Protein AF-A0A380FIA2-F1 (afdb_monomer_lite)

Radius of gyration: 12.44 Å; chains: 1; bounding box: 28×30×31 Å

Foldseek 3Di:
DDPVVVVVVVVVVLLVVLLVQLQCCCVVVVDDLVRSLCQCCDPVHVNRDNVSSVSSSVPPPD

InterPro domains:
  IPR011434 Putative host cell surface-exposed lipoprotein Ltp-like, HTH region [PF07553] (14-60)
  IPR036388 Winged helix-like DNA-binding domain superfamily [G3DSA:1.10.10.10] (13-60)

Structure (mmCIF, N/CA/C/O backbone):
data_AF-A0A380FIA2-F1
#
_entry.id   AF-A0A380FIA2-F1
#
loop_
_atom_site.group_PDB
_atom_site.id
_atom_site.type_symbol
_atom_site.label_atom_id
_atom_site.label_alt_id
_atom_site.label_comp_id
_atom_site.label_asym_id
_atom_site.label_entity_id
_atom_site.label_seq_id
_atom_site.pdbx_PDB_ins_code
_atom_site.Cartn_x
_atom_site.Cartn_y
_atom_site.Cartn_z
_atom_site.occupancy
_atom_site.B_iso_or_equiv
_atom_site.auth_seq_id
_atom_site.auth_comp_id
_atom_site.auth_asym_id
_atom_site.auth_atom_id
_atom_site.pdbx_PDB_model_num
ATOM 1 N N . MET A 1 1 ? -15.627 21.351 18.025 1.00 54.53 1 MET A N 1
ATOM 2 C CA . MET A 1 1 ? -15.534 20.520 16.804 1.00 54.53 1 MET A CA 1
ATOM 3 C C . MET A 1 1 ? -16.298 19.230 17.069 1.00 54.53 1 MET A C 1
ATOM 5 O O . MET A 1 1 ? -16.145 18.688 18.157 1.00 54.53 1 MET A O 1
ATOM 9 N N . THR A 1 2 ? -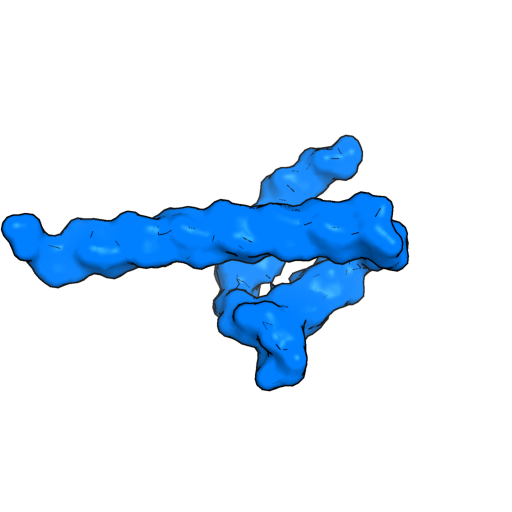17.191 18.800 16.177 1.00 58.22 2 THR A N 1
ATOM 10 C CA . THR A 1 2 ? -18.050 17.623 16.408 1.00 58.22 2 THR A CA 1
ATOM 11 C C . THR A 1 2 ? -17.332 16.328 16.022 1.00 58.22 2 THR A C 1
ATOM 13 O O . THR A 1 2 ? -16.459 16.332 15.154 1.00 58.22 2 THR A O 1
ATOM 16 N N . HIS A 1 3 ? -17.713 15.210 16.648 1.00 58.03 3 HIS A N 1
ATOM 17 C CA . HIS A 1 3 ? -17.177 13.868 16.365 1.00 58.03 3 HIS A CA 1
ATOM 18 C C . HIS A 1 3 ? -17.240 13.508 14.865 1.00 58.03 3 HIS A C 1
ATOM 20 O O . HIS A 1 3 ? -16.350 12.842 14.342 1.00 58.03 3 HIS A O 1
ATOM 26 N N . SER A 1 4 ? -18.245 14.027 14.152 1.00 61.91 4 SER A N 1
ATOM 27 C CA . SER A 1 4 ? -18.424 13.828 12.711 1.00 61.91 4 SER A CA 1
ATOM 28 C C . SER A 1 4 ? -17.340 14.489 11.849 1.00 61.91 4 SER A C 1
ATOM 30 O O . SER A 1 4 ? -17.017 13.958 10.794 1.00 61.91 4 SER A O 1
ATOM 32 N N . MET A 1 5 ? -16.740 15.608 12.278 1.00 61.66 5 MET A N 1
ATOM 33 C CA . MET A 1 5 ? -15.628 16.238 11.543 1.00 61.66 5 MET A CA 1
ATOM 34 C C . MET A 1 5 ? -14.301 15.492 11.739 1.00 61.66 5 MET A C 1
ATOM 36 O O . MET A 1 5 ? -13.486 15.453 10.822 1.00 61.66 5 MET A O 1
ATOM 40 N N . LEU A 1 6 ? -14.094 14.860 12.901 1.00 61.22 6 LEU A N 1
ATOM 41 C CA . LEU A 1 6 ? -12.869 14.106 13.191 1.00 61.22 6 LEU A CA 1
ATOM 42 C C . LEU A 1 6 ? -12.756 12.842 12.315 1.00 61.22 6 LEU A C 1
ATOM 44 O O . LEU A 1 6 ? -11.670 12.506 11.852 1.00 61.22 6 LEU A O 1
ATOM 48 N N . LEU A 1 7 ? -13.892 12.186 12.043 1.00 60.00 7 LEU A N 1
ATOM 49 C CA . LEU A 1 7 ? -13.974 10.983 11.204 1.00 60.00 7 LEU A CA 1
ATOM 50 C C . LEU A 1 7 ? -13.739 11.255 9.711 1.00 60.00 7 LEU A C 1
ATOM 52 O O . LEU A 1 7 ? -13.256 10.382 8.997 1.00 60.00 7 LEU A O 1
ATOM 56 N N . ILE A 1 8 ? -14.087 12.447 9.222 1.00 60.84 8 ILE A N 1
ATOM 57 C CA . ILE A 1 8 ? -13.863 12.814 7.815 1.00 60.84 8 ILE A CA 1
ATOM 58 C C . ILE A 1 8 ? -12.370 13.060 7.571 1.00 60.84 8 ILE A C 1
ATOM 60 O O . ILE A 1 8 ? -11.813 12.542 6.607 1.00 60.84 8 ILE A O 1
ATOM 64 N N . ILE A 1 9 ? -11.707 13.778 8.485 1.00 60.16 9 ILE A N 1
ATOM 65 C CA . ILE A 1 9 ? -10.267 14.061 8.397 1.00 60.16 9 ILE A CA 1
ATOM 66 C C . ILE A 1 9 ? -9.449 12.764 8.498 1.00 60.16 9 ILE A C 1
ATOM 68 O O . ILE A 1 9 ? -8.474 12.600 7.767 1.00 60.16 9 ILE A O 1
ATOM 72 N N . SER A 1 10 ? -9.855 11.817 9.356 1.00 63.59 10 SER A N 1
ATOM 73 C CA . SER A 1 10 ? -9.164 10.528 9.456 1.00 63.59 10 SER A CA 1
ATOM 74 C C . SER A 1 10 ? -9.327 9.691 8.185 1.00 63.59 10 SER A C 1
ATOM 76 O O . SER A 1 10 ? -8.322 9.246 7.638 1.00 63.59 10 SER A O 1
ATOM 78 N N . LYS A 1 11 ? -10.550 9.549 7.650 1.00 62.72 11 LYS A N 1
ATOM 79 C CA . LYS A 1 11 ? -10.808 8.815 6.393 1.00 62.72 11 LYS A CA 1
ATOM 80 C C . LYS A 1 11 ? -10.027 9.367 5.200 1.00 62.72 11 LYS A C 1
ATOM 82 O O . LYS A 1 11 ? -9.555 8.596 4.371 1.00 62.72 11 LYS A O 1
ATOM 87 N N . GLN A 1 12 ? -9.882 10.686 5.107 1.00 67.94 12 GLN A N 1
ATOM 88 C CA . GLN A 1 12 ? -9.137 11.308 4.013 1.00 67.94 12 GLN A CA 1
ATOM 89 C C . GLN A 1 12 ? -7.634 10.998 4.093 1.00 67.94 12 GLN A C 1
ATOM 91 O O . GLN A 1 12 ? -7.021 10.665 3.083 1.00 67.94 12 GLN A O 1
ATOM 96 N N . ASN A 1 13 ? -7.076 10.985 5.306 1.00 79.38 13 ASN A N 1
ATOM 97 C CA . ASN A 1 13 ? -5.682 10.611 5.550 1.00 79.38 13 ASN A CA 1
ATOM 98 C C . ASN A 1 13 ? -5.411 9.134 5.190 1.00 79.38 13 ASN A C 1
ATOM 100 O O . ASN A 1 13 ? -4.393 8.814 4.581 1.00 79.38 13 ASN A O 1
ATOM 104 N N . TYR A 1 14 ? -6.341 8.220 5.489 1.00 83.12 14 TYR A N 1
ATOM 105 C CA . TYR A 1 14 ? -6.169 6.807 5.129 1.00 83.12 14 TYR A CA 1
ATOM 106 C C . T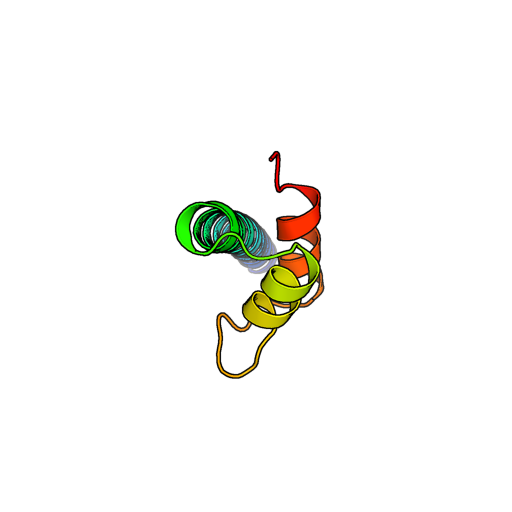YR A 1 14 ? -6.147 6.569 3.613 1.00 83.12 14 TYR A C 1
ATOM 108 O O . TYR A 1 14 ? -5.307 5.801 3.145 1.00 83.12 14 TYR A O 1
ATOM 116 N N . LYS A 1 15 ? -6.975 7.283 2.837 1.00 88.25 15 LYS A N 1
ATOM 117 C CA . LYS A 1 15 ? -6.947 7.212 1.364 1.00 88.25 15 LYS A CA 1
ATOM 118 C C . LYS A 1 15 ? -5.616 7.697 0.786 1.00 88.25 15 LYS A C 1
ATOM 120 O O . LYS A 1 15 ? -5.056 7.042 -0.088 1.00 88.25 15 LYS A O 1
ATOM 125 N N . GLU A 1 16 ? -5.072 8.801 1.297 1.00 90.62 16 GLU A N 1
ATOM 126 C CA . GLU A 1 16 ? -3.757 9.307 0.870 1.00 90.62 16 GLU A CA 1
ATOM 127 C C . GLU A 1 16 ? -2.619 8.329 1.207 1.00 90.62 16 GLU A C 1
ATOM 129 O O . GLU A 1 16 ? -1.733 8.094 0.381 1.00 90.62 16 GLU A O 1
ATOM 134 N N . ASN A 1 17 ? -2.664 7.699 2.385 1.00 92.94 17 ASN A N 1
ATOM 135 C CA . ASN A 1 17 ? -1.681 6.684 2.771 1.00 92.94 17 ASN A CA 1
ATOM 136 C C . ASN A 1 17 ? -1.760 5.435 1.884 1.00 92.94 17 ASN A C 1
ATOM 138 O O . ASN A 1 17 ? -0.716 4.905 1.497 1.00 92.94 17 ASN A O 1
ATOM 142 N N . ALA A 1 18 ? -2.971 4.999 1.525 1.00 95.56 18 ALA A N 1
ATOM 143 C CA . ALA A 1 18 ? -3.171 3.876 0.616 1.00 95.56 18 ALA A CA 1
ATOM 144 C C . ALA A 1 18 ? -2.572 4.172 -0.769 1.00 95.56 18 ALA A C 1
ATOM 146 O O . ALA A 1 18 ? -1.808 3.357 -1.282 1.00 95.56 18 ALA A O 1
ATOM 147 N N . VAL A 1 19 ? -2.814 5.367 -1.330 1.00 96.06 19 VAL A N 1
ATOM 148 C CA . VAL A 1 19 ? -2.219 5.808 -2.612 1.00 96.06 19 VAL A CA 1
ATOM 149 C C . VAL A 1 19 ? -0.693 5.791 -2.550 1.00 96.06 19 VAL A C 1
ATOM 151 O O . VAL A 1 19 ? -0.039 5.285 -3.462 1.00 96.06 19 VAL A O 1
ATOM 154 N N . LYS A 1 20 ? -0.107 6.316 -1.468 1.00 95.31 20 LYS A N 1
ATOM 155 C CA . LYS A 1 20 ? 1.351 6.343 -1.307 1.00 95.31 20 LYS A CA 1
ATOM 156 C C . LYS A 1 20 ? 1.944 4.933 -1.290 1.00 95.31 20 LYS A C 1
ATOM 158 O O . LYS A 1 20 ? 2.903 4.676 -2.008 1.00 95.31 20 LYS A O 1
ATOM 163 N N . LYS A 1 21 ? 1.356 4.016 -0.517 1.00 96.12 21 LYS A N 1
ATOM 164 C CA . LYS A 1 21 ? 1.802 2.616 -0.454 1.00 96.12 21 LYS A CA 1
ATOM 165 C C . LYS A 1 21 ? 1.656 1.904 -1.788 1.00 96.12 21 LYS A C 1
ATOM 167 O O . LYS A 1 21 ? 2.561 1.188 -2.201 1.00 96.12 21 LYS A O 1
ATOM 172 N N . ALA A 1 22 ? 0.542 2.136 -2.470 1.00 96.81 22 ALA A N 1
ATOM 173 C CA . ALA A 1 22 ? 0.301 1.580 -3.785 1.00 96.81 22 ALA A CA 1
ATOM 174 C C . ALA A 1 22 ? 1.379 2.028 -4.784 1.00 96.81 22 ALA A C 1
ATOM 176 O O . ALA A 1 22 ? 1.916 1.204 -5.523 1.00 96.81 22 ALA A O 1
ATOM 177 N N . LYS A 1 23 ? 1.747 3.317 -4.757 1.00 96.25 23 LYS A N 1
ATOM 178 C CA . LYS A 1 23 ? 2.832 3.858 -5.579 1.00 96.25 23 LYS A CA 1
ATOM 179 C C . LYS A 1 23 ? 4.185 3.253 -5.211 1.00 96.25 23 LYS A C 1
ATOM 181 O O . LYS A 1 23 ? 4.910 2.836 -6.104 1.00 96.25 23 LYS A O 1
ATOM 186 N N . ASP A 1 24 ? 4.497 3.142 -3.921 1.00 96.12 24 ASP A N 1
ATOM 187 C CA . ASP A 1 24 ? 5.747 2.523 -3.469 1.00 96.12 24 ASP A CA 1
ATOM 188 C C . ASP A 1 24 ? 5.865 1.075 -3.986 1.00 96.12 24 ASP A C 1
ATOM 190 O O . ASP A 1 24 ? 6.927 0.678 -4.465 1.00 96.12 24 ASP A O 1
ATOM 194 N N . TYR A 1 25 ? 4.786 0.285 -3.942 1.00 96.56 25 TYR A N 1
ATOM 195 C CA . TYR A 1 25 ? 4.777 -1.081 -4.478 1.00 96.56 25 TYR A CA 1
ATOM 196 C C . TYR A 1 25 ? 4.917 -1.134 -6.003 1.00 96.56 25 TYR A C 1
ATOM 198 O O . TYR A 1 25 ? 5.640 -1.991 -6.514 1.00 96.56 25 TYR A O 1
ATOM 206 N N . ALA A 1 26 ? 4.264 -0.225 -6.728 1.00 96.06 26 ALA A N 1
ATOM 207 C CA . ALA A 1 26 ? 4.416 -0.133 -8.176 1.00 96.06 26 ALA A CA 1
ATOM 208 C C . ALA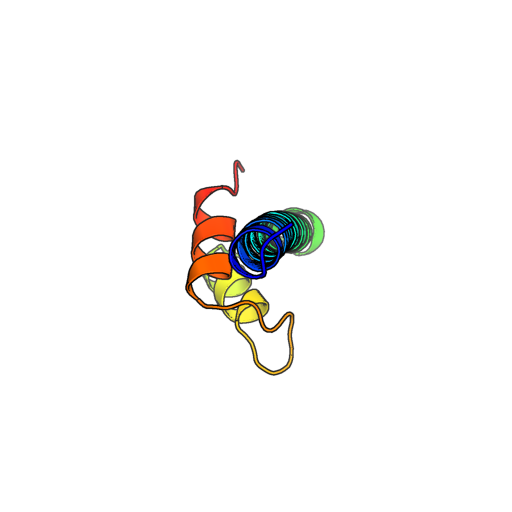 A 1 26 ? 5.847 0.255 -8.573 1.00 96.06 26 ALA A C 1
ATOM 210 O O . ALA A 1 26 ? 6.436 -0.416 -9.410 1.00 96.06 26 ALA A O 1
ATOM 211 N N . ASP A 1 27 ? 6.422 1.275 -7.934 1.00 95.38 27 ASP A N 1
ATOM 212 C CA . ASP A 1 27 ? 7.720 1.843 -8.314 1.00 95.38 27 ASP A CA 1
ATOM 213 C C . ASP A 1 27 ? 8.909 0.981 -7.849 1.00 95.38 27 ASP A C 1
ATOM 215 O O . ASP A 1 27 ? 9.945 0.941 -8.511 1.00 95.38 27 ASP A O 1
ATOM 219 N N . SER A 1 28 ? 8.805 0.321 -6.687 1.00 95.50 28 SER A N 1
ATOM 220 C CA . SER A 1 28 ? 9.930 -0.428 -6.093 1.00 95.50 28 SER A CA 1
ATOM 221 C C . SER A 1 28 ? 9.890 -1.933 -6.334 1.00 95.50 28 SER A C 1
ATOM 223 O O . SER A 1 28 ? 10.928 -2.587 -6.222 1.00 95.50 28 SER A O 1
ATOM 225 N N . GLN A 1 29 ? 8.712 -2.489 -6.623 1.00 94.19 29 GLN A N 1
ATOM 226 C CA . GLN A 1 29 ? 8.518 -3.932 -6.791 1.00 94.19 29 GLN A CA 1
ATOM 227 C C . GLN A 1 29 ? 7.871 -4.300 -8.131 1.00 94.19 29 GLN A C 1
ATOM 229 O O . GLN A 1 29 ? 7.610 -5.482 -8.350 1.00 94.19 29 GLN A O 1
ATOM 234 N N . ASP A 1 30 ? 7.604 -3.323 -9.011 1.00 95.25 30 ASP A N 1
ATOM 235 C CA . ASP A 1 30 ? 6.957 -3.518 -10.319 1.00 95.25 30 A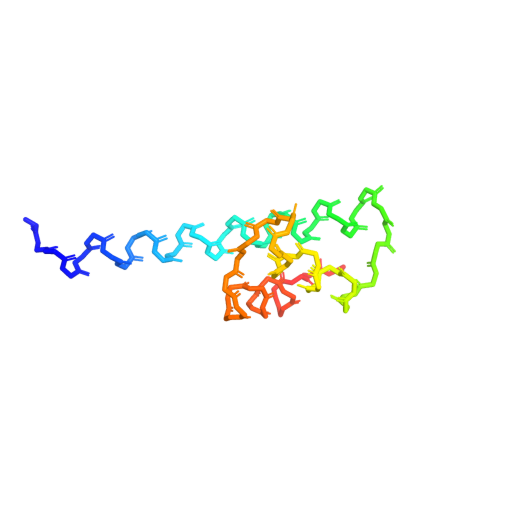SP A CA 1
ATOM 236 C C . ASP A 1 30 ? 5.668 -4.359 -10.231 1.00 95.25 30 ASP A C 1
ATOM 238 O O . ASP A 1 30 ? 5.315 -5.128 -11.131 1.00 95.25 30 ASP A O 1
ATOM 242 N N . MET A 1 31 ? 4.953 -4.243 -9.108 1.00 95.81 31 MET A N 1
ATOM 243 C CA . MET A 1 31 ? 3.770 -5.056 -8.851 1.00 95.81 31 MET A CA 1
ATOM 244 C C . MET A 1 31 ? 2.613 -4.666 -9.782 1.00 95.81 31 MET A C 1
ATOM 246 O O . MET A 1 31 ? 2.409 -3.499 -10.134 1.00 95.81 31 MET A O 1
ATOM 250 N N . SER A 1 32 ? 1.808 -5.661 -10.168 1.00 96.88 32 SER A N 1
ATOM 251 C CA . SER A 1 32 ? 0.552 -5.417 -10.880 1.00 96.88 32 SER A CA 1
ATOM 252 C C . SER A 1 32 ? -0.467 -4.734 -9.966 1.00 96.88 32 SER A C 1
ATOM 254 O O . SER A 1 32 ? -0.386 -4.835 -8.744 1.00 96.88 32 SER A O 1
ATOM 256 N N . ASN A 1 33 ? -1.463 -4.064 -10.553 1.00 96.50 33 ASN A N 1
ATOM 257 C CA . ASN A 1 33 ? -2.510 -3.398 -9.772 1.00 96.50 33 ASN A CA 1
ATOM 258 C C . ASN A 1 33 ? -3.256 -4.386 -8.862 1.00 96.50 33 ASN A C 1
ATOM 260 O O . ASN A 1 33 ? -3.494 -4.065 -7.704 1.00 96.50 33 ASN A O 1
ATOM 264 N N . ASP A 1 34 ? -3.541 -5.595 -9.351 1.00 97.38 34 ASP A N 1
ATOM 265 C CA . ASP A 1 34 ? -4.200 -6.646 -8.566 1.00 97.38 34 ASP A CA 1
ATOM 266 C C . ASP A 1 34 ? -3.333 -7.082 -7.375 1.00 97.38 34 ASP A C 1
ATOM 268 O O . ASP A 1 34 ? -3.806 -7.137 -6.244 1.00 97.38 34 ASP A O 1
ATOM 272 N N . ALA A 1 35 ? -2.029 -7.298 -7.593 1.00 96.88 35 ALA A N 1
ATOM 273 C CA . ALA A 1 35 ? -1.111 -7.670 -6.516 1.00 96.88 35 ALA A CA 1
ATOM 274 C C . ALA A 1 35 ? -0.955 -6.549 -5.473 1.00 96.88 35 ALA A C 1
ATOM 276 O O . ALA A 1 35 ? -0.811 -6.816 -4.280 1.00 96.88 35 ALA A O 1
ATOM 277 N N . ILE A 1 36 ? -0.986 -5.288 -5.912 1.00 97.56 36 ILE A N 1
ATOM 278 C CA . ILE A 1 36 ? -0.972 -4.126 -5.019 1.00 97.56 36 ILE A CA 1
ATOM 279 C C . ILE A 1 36 ? -2.264 -4.078 -4.200 1.00 97.56 36 ILE A C 1
ATOM 281 O O . ILE A 1 36 ? -2.198 -3.901 -2.986 1.00 97.56 36 ILE A O 1
ATOM 285 N N . TYR A 1 37 ? -3.425 -4.269 -4.830 1.00 97.62 37 TYR A N 1
ATOM 286 C CA . TYR A 1 37 ? -4.717 -4.300 -4.145 1.00 97.62 37 TYR A CA 1
ATOM 287 C C . TYR A 1 37 ? -4.754 -5.375 -3.051 1.00 97.62 37 TYR A C 1
ATOM 289 O O . TYR A 1 37 ? -5.092 -5.083 -1.897 1.00 97.62 37 TYR A O 1
ATOM 297 N N . ASP A 1 38 ? -4.325 -6.592 -3.387 1.00 97.06 38 ASP A N 1
ATOM 298 C CA . ASP A 1 38 ? -4.243 -7.705 -2.440 1.00 97.06 38 ASP A CA 1
ATOM 299 C C . ASP A 1 38 ? -3.320 -7.362 -1.265 1.00 97.06 38 ASP A C 1
ATOM 301 O O . ASP A 1 38 ? -3.636 -7.640 -0.107 1.00 97.06 38 ASP A O 1
ATOM 305 N N . GLN A 1 39 ? -2.197 -6.693 -1.530 1.00 97.25 39 GLN A N 1
ATOM 306 C CA . GLN A 1 39 ? -1.250 -6.339 -0.479 1.00 97.25 39 GLN A CA 1
ATOM 307 C C . GLN A 1 39 ? -1.736 -5.202 0.429 1.00 97.25 39 GLN A C 1
ATOM 309 O O . GLN A 1 39 ? -1.464 -5.211 1.636 1.00 97.25 39 GLN A O 1
ATOM 314 N N . LEU A 1 40 ? -2.488 -4.248 -0.120 1.00 96.75 40 LEU A N 1
ATOM 315 C CA . LEU A 1 40 ? 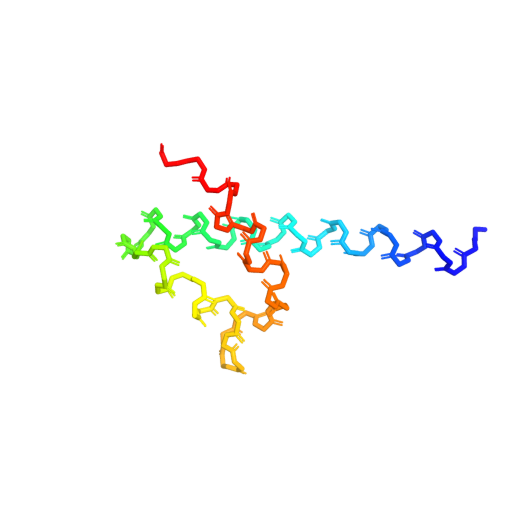-3.105 -3.172 0.654 1.00 96.75 40 LEU A CA 1
ATOM 316 C C . LEU A 1 40 ? -4.202 -3.703 1.584 1.00 96.75 40 LEU A C 1
ATOM 318 O O . LEU A 1 40 ? -4.293 -3.249 2.724 1.00 96.75 40 LEU A O 1
ATOM 322 N N . THR A 1 41 ? -4.997 -4.671 1.125 1.00 97.25 41 THR A N 1
ATOM 323 C CA . THR A 1 41 ? -6.115 -5.258 1.891 1.00 97.25 41 THR A CA 1
ATOM 324 C C . THR A 1 41 ? -5.700 -6.426 2.790 1.00 97.25 41 THR A C 1
ATOM 326 O O . THR A 1 41 ? -6.421 -6.783 3.725 1.00 97.25 41 THR A O 1
ATOM 329 N N . SER A 1 42 ? -4.522 -7.010 2.553 1.00 95.62 42 SER A N 1
ATOM 330 C CA . SER A 1 42 ? -4.014 -8.158 3.300 1.00 95.62 42 SER A CA 1
ATOM 331 C C . SER A 1 42 ? -4.003 -7.919 4.810 1.00 95.62 42 SER A C 1
ATOM 333 O O . SER A 1 42 ? -3.459 -6.935 5.320 1.00 95.62 42 SER A O 1
ATOM 335 N N . SER A 1 43 ? -4.515 -8.904 5.552 1.00 87.12 43 SER A N 1
ATOM 336 C CA . SER A 1 43 ? -4.479 -8.942 7.019 1.00 87.12 43 SER A CA 1
ATOM 337 C C . SER A 1 43 ? -3.062 -9.070 7.593 1.00 87.12 43 SER A C 1
ATOM 339 O O . SER A 1 43 ? -2.859 -8.842 8.788 1.00 87.12 43 SER A O 1
ATOM 341 N N . TYR A 1 44 ? -2.077 -9.394 6.755 1.00 85.81 44 TYR A N 1
ATOM 342 C CA . TYR A 1 44 ? -0.652 -9.407 7.090 1.00 85.81 44 TYR A CA 1
ATOM 343 C C . TYR A 1 44 ? 0.109 -8.209 6.496 1.00 85.81 44 TYR A C 1
ATOM 345 O O . TYR A 1 44 ? 1.264 -7.998 6.861 1.00 85.81 44 TYR A O 1
ATOM 353 N N . GLY A 1 45 ? -0.525 -7.449 5.598 1.00 83.94 45 GLY A N 1
ATOM 354 C CA . GLY A 1 45 ? 0.024 -6.272 4.930 1.00 83.94 45 GLY A CA 1
ATOM 355 C C . GLY A 1 45 ? -0.435 -4.968 5.581 1.00 83.94 45 GLY A C 1
ATOM 356 O O . GLY A 1 45 ? -0.347 -4.800 6.800 1.00 83.94 45 GLY A O 1
ATOM 357 N N . GLU A 1 46 ? -0.918 -4.037 4.757 1.00 89.44 46 GLU A N 1
ATOM 358 C CA . GLU A 1 46 ? -1.235 -2.666 5.184 1.00 89.44 46 GLU A CA 1
ATOM 359 C C . GLU A 1 46 ? -2.627 -2.525 5.833 1.00 89.44 46 GLU A C 1
ATOM 361 O O . GLU A 1 46 ? -2.876 -1.540 6.529 1.00 89.44 46 GLU A O 1
ATOM 366 N N . LYS A 1 47 ? -3.505 -3.531 5.682 1.00 93.31 47 LYS A N 1
ATOM 367 C CA . LYS A 1 47 ? -4.841 -3.612 6.311 1.00 93.31 47 LYS A CA 1
ATOM 368 C C . LYS A 1 47 ? -5.764 -2.432 5.995 1.00 93.31 47 LYS A C 1
ATOM 370 O O . LYS A 1 47 ? -6.626 -2.087 6.808 1.00 93.31 47 LYS A O 1
ATOM 375 N N . PHE A 1 48 ? -5.589 -1.817 4.833 1.00 94.12 48 PHE A N 1
ATOM 376 C CA . PHE A 1 48 ? -6.552 -0.852 4.328 1.00 94.12 48 PHE A CA 1
ATOM 377 C C . PHE A 1 48 ? -7.886 -1.541 4.052 1.00 94.12 48 PHE A C 1
ATOM 379 O O . PHE A 1 48 ? -7.952 -2.736 3.751 1.00 94.12 48 PHE A O 1
ATOM 386 N N . THR A 1 49 ? -8.964 -0.773 4.152 1.00 94.44 49 THR A N 1
ATOM 387 C CA . THR A 1 49 ? -10.271 -1.241 3.693 1.00 94.44 49 THR A CA 1
ATOM 388 C C . THR A 1 49 ? -10.263 -1.427 2.177 1.00 94.44 49 THR A C 1
ATOM 390 O O . THR A 1 49 ? -9.492 -0.789 1.460 1.00 94.44 49 THR A O 1
ATOM 393 N N . GLU A 1 50 ? -11.171 -2.258 1.671 1.00 94.94 50 GLU A N 1
ATOM 394 C CA . GLU A 1 50 ? -11.351 -2.453 0.227 1.00 94.94 50 GLU A CA 1
ATOM 395 C C . GLU A 1 50 ? -11.606 -1.126 -0.511 1.00 94.94 50 GLU A C 1
ATOM 397 O O . GLU A 1 50 ? -11.093 -0.930 -1.608 1.00 94.94 50 GLU A O 1
ATOM 402 N N . GLU A 1 51 ? -12.339 -0.185 0.104 1.00 94.38 51 GLU A N 1
ATOM 403 C CA . GLU A 1 51 ? -12.610 1.140 -0.478 1.00 94.38 51 GLU A CA 1
ATOM 404 C C . GLU A 1 51 ? -11.332 1.987 -0.597 1.00 94.38 51 GLU A C 1
ATOM 406 O O . GLU A 1 51 ? -11.124 2.673 -1.596 1.00 94.38 51 GLU A O 1
ATOM 411 N N . GLU A 1 52 ? -10.463 1.952 0.414 1.00 95.00 52 GLU A N 1
ATOM 412 C CA . GLU A 1 52 ? -9.190 2.681 0.410 1.00 95.00 52 GLU A CA 1
ATOM 413 C C . GLU A 1 52 ? -8.191 2.065 -0.572 1.00 95.00 52 GLU A C 1
ATOM 415 O O . GLU A 1 52 ? -7.518 2.800 -1.294 1.00 95.00 52 GLU A O 1
ATOM 420 N N . ALA A 1 53 ? -8.129 0.733 -0.641 1.00 96.12 53 ALA A N 1
ATOM 421 C CA . ALA A 1 53 ? -7.291 0.024 -1.599 1.00 96.12 53 ALA A CA 1
ATOM 422 C C . ALA A 1 53 ? -7.755 0.274 -3.040 1.00 96.12 53 ALA A C 1
ATOM 424 O O . ALA A 1 53 ? -6.936 0.617 -3.889 1.00 96.12 53 ALA A O 1
ATOM 425 N N . GLN A 1 54 ? -9.063 0.195 -3.311 1.00 96.50 54 GLN A N 1
ATOM 426 C CA . GLN A 1 54 ? -9.602 0.502 -4.636 1.00 96.50 54 GLN A CA 1
ATOM 427 C C . GLN A 1 54 ? -9.329 1.960 -5.015 1.00 96.50 54 GLN A C 1
ATOM 429 O O . GLN A 1 54 ? -8.837 2.226 -6.108 1.00 96.50 54 GLN A O 1
ATOM 434 N N . TYR A 1 55 ? -9.554 2.898 -4.088 1.00 95.69 55 TYR A N 1
ATOM 435 C CA . TYR A 1 55 ? -9.215 4.303 -4.306 1.00 95.69 55 TYR A CA 1
ATOM 436 C C . TYR A 1 55 ? -7.730 4.476 -4.652 1.00 95.69 55 TYR A C 1
ATOM 438 O O . TYR A 1 55 ? -7.400 5.246 -5.550 1.00 95.69 55 TYR A O 1
ATOM 446 N N . ALA A 1 56 ? -6.835 3.753 -3.976 1.00 96.31 56 ALA A N 1
ATOM 447 C CA . ALA A 1 56 ? -5.408 3.798 -4.260 1.00 96.31 56 ALA A CA 1
ATOM 448 C C . ALA A 1 56 ? -5.061 3.304 -5.670 1.00 96.31 56 ALA A C 1
ATOM 450 O O . ALA A 1 56 ? -4.261 3.948 -6.348 1.00 96.31 56 ALA A O 1
ATOM 451 N N . ILE A 1 57 ? -5.686 2.213 -6.123 1.00 97.12 57 ILE A N 1
ATOM 452 C CA . ILE A 1 57 ? -5.518 1.688 -7.485 1.00 97.12 57 ILE A CA 1
ATOM 453 C C . ILE A 1 57 ? -6.060 2.666 -8.532 1.00 97.12 57 ILE A 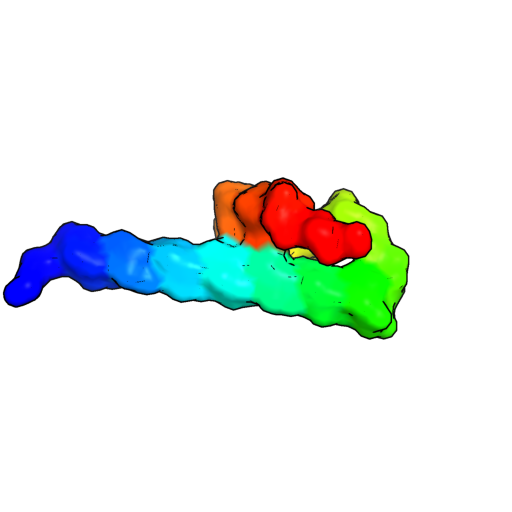C 1
ATOM 455 O O . ILE A 1 57 ? -5.382 2.934 -9.522 1.00 97.12 57 ILE A O 1
ATOM 459 N N . ASP A 1 58 ? -7.239 3.243 -8.298 1.00 96.00 58 ASP A N 1
ATOM 460 C CA . ASP A 1 58 ? -7.882 4.173 -9.234 1.00 96.00 58 ASP A CA 1
ATOM 461 C C . ASP A 1 58 ? -7.085 5.477 -9.409 1.00 96.00 58 ASP A C 1
ATOM 463 O O . ASP A 1 58 ? -7.151 6.116 -10.458 1.00 96.00 58 ASP A O 1
ATOM 467 N N . HIS A 1 59 ? -6.323 5.874 -8.385 1.00 95.31 59 HIS A N 1
ATOM 468 C CA . HIS A 1 59 ? -5.498 7.088 -8.381 1.00 95.31 59 HIS A CA 1
ATOM 469 C C . HIS A 1 59 ? -4.015 6.805 -8.646 1.00 95.31 59 HIS A C 1
ATOM 471 O O . HIS A 1 59 ? -3.174 7.706 -8.536 1.00 95.31 59 HIS A O 1
ATOM 477 N N . LEU A 1 60 ? -3.683 5.567 -9.015 1.00 89.44 60 LEU A N 1
ATOM 478 C CA . LEU A 1 60 ? -2.349 5.183 -9.434 1.00 89.44 60 LEU A CA 1
ATOM 479 C C . LEU A 1 60 ? -2.100 5.686 -10.863 1.00 89.44 60 LEU A C 1
ATOM 481 O O . LEU A 1 60 ? -2.273 4.968 -11.846 1.00 89.44 60 LEU A O 1
ATOM 485 N N . ASN A 1 61 ? -1.706 6.951 -10.992 1.00 73.62 61 ASN A N 1
ATOM 486 C CA . ASN A 1 61 ? -1.214 7.476 -12.263 1.00 73.62 61 ASN A CA 1
ATOM 487 C C . ASN A 1 61 ? 0.166 6.858 -12.529 1.00 73.62 61 ASN A C 1
ATOM 489 O O . ASN A 1 61 ? 1.146 7.283 -11.915 1.00 73.62 61 ASN A O 1
ATOM 493 N N . LYS A 1 62 ? 0.209 5.829 -13.381 1.00 61.12 62 LYS A N 1
ATOM 494 C CA . LYS A 1 62 ? 1.447 5.186 -13.842 1.00 61.12 62 LYS A CA 1
ATOM 495 C C . LYS A 1 62 ? 2.183 6.047 -14.861 1.00 61.12 62 LYS A C 1
ATOM 497 O O . LYS A 1 62 ? 1.501 6.608 -15.748 1.00 61.12 62 LYS A O 1
#

Sequence (62 aa):
MTHSMLLIISKQNYKENAVKKAKDYADSQDMSNDAIYDQLTSSYGEKFTEEEAQYAIDHLNK

Organism: Staphylococcus gallinarum (NCBI:txid1293)

Secondary structure (DSSP, 8-state):
--HHHHHHHHHHHHHHHHHHHHHHHHHHH---HHHHHHHHH-TTTT---HHHHHHHHHT---

pLDDT: mean 86.82, std 14.13, range [54.53, 97.62]